Protein AF-A0A6V7HUD9-F1 (afdb_monomer_lite)

Radius of gyration: 13.69 Å; chains: 1; bounding box: 30×32×33 Å

Foldseek 3Di:
DDFDKDWDWDADPVGDTDIDIDGDDRDPVVVPDPDDDDDDDDDVPDDPCVQPVPHDVRHD

Secondary structure (DSSP, 8-state):
-PPP-EEEEEE-TTS-EEEEEE---SSHHHHTS-PPP---PPPTT--GGGGTTT-TTT--

Organism: NCBI:txid1563983

Structure (mmCIF, N/CA/C/O backbone):
data_AF-A0A6V7HUD9-F1
#
_entry.id   AF-A0A6V7HUD9-F1
#
loop_
_atom_site.group_PDB
_atom_site.id
_atom_site.type_symbol
_atom_site.label_atom_id
_atom_site.label_alt_id
_atom_site.label_comp_id
_atom_site.label_asym_id
_atom_site.label_entity_id
_atom_site.label_seq_id
_atom_site.pdbx_PDB_ins_code
_atom_site.Cartn_x
_atom_site.Cartn_y
_atom_site.Cartn_z
_atom_site.occupancy
_atom_site.B_iso_or_equiv
_atom_site.auth_seq_id
_atom_site.auth_comp_id
_atom_site.auth_asym_id
_atom_site.auth_atom_id
_atom_site.pdbx_PDB_model_num
ATOM 1 N N . MET A 1 1 ? 7.997 -6.371 -19.827 1.00 60.94 1 MET A N 1
ATOM 2 C CA . MET A 1 1 ? 7.401 -7.540 -19.135 1.00 60.94 1 MET A CA 1
ATOM 3 C C . MET A 1 1 ? 6.704 -7.048 -17.872 1.00 60.94 1 MET A C 1
ATOM 5 O O . MET A 1 1 ? 7.253 -6.165 -17.228 1.00 60.94 1 MET A O 1
ATOM 9 N N . GLY A 1 2 ? 5.503 -7.541 -17.555 1.00 74.75 2 GLY A N 1
ATOM 10 C CA . GLY A 1 2 ? 4.747 -7.119 -16.363 1.00 74.75 2 GLY A CA 1
ATOM 11 C C . GLY A 1 2 ? 5.200 -7.834 -15.084 1.00 74.75 2 GLY A C 1
ATOM 12 O O . GLY A 1 2 ? 5.714 -8.950 -15.154 1.00 74.75 2 GLY A O 1
ATOM 13 N N . ARG A 1 3 ? 5.011 -7.202 -13.918 1.00 82.00 3 ARG A N 1
ATOM 14 C CA . ARG A 1 3 ? 5.260 -7.808 -12.596 1.00 82.00 3 ARG A CA 1
ATOM 15 C C . ARG A 1 3 ? 3.966 -8.358 -12.007 1.00 82.00 3 ARG A C 1
ATOM 17 O O . ARG A 1 3 ? 2.897 -7.792 -12.217 1.00 82.00 3 ARG A O 1
ATOM 24 N N . LYS A 1 4 ? 4.062 -9.439 -11.230 1.00 88.06 4 LYS A N 1
ATOM 25 C CA . LYS A 1 4 ? 2.927 -9.920 -10.432 1.00 88.06 4 LYS A CA 1
ATOM 26 C C . LYS A 1 4 ? 2.687 -8.947 -9.277 1.00 88.06 4 LYS A C 1
ATOM 28 O O . LYS A 1 4 ? 3.639 -8.581 -8.594 1.00 88.06 4 LYS A O 1
ATOM 33 N N . ALA A 1 5 ? 1.429 -8.598 -9.034 1.00 90.88 5 ALA A N 1
ATOM 34 C CA . ALA A 1 5 ? 0.986 -7.874 -7.849 1.00 90.88 5 ALA A CA 1
ATOM 35 C C . ALA A 1 5 ? -0.008 -8.740 -7.063 1.00 90.88 5 ALA A C 1
ATOM 37 O O . ALA A 1 5 ? -0.741 -9.540 -7.644 1.00 90.88 5 ALA A O 1
ATOM 38 N N . VAL A 1 6 ? 0.010 -8.618 -5.738 1.00 94.50 6 VAL A N 1
ATOM 39 C CA . VAL A 1 6 ? -0.965 -9.237 -4.834 1.00 94.50 6 VAL A CA 1
ATOM 40 C C . VAL A 1 6 ? -1.696 -8.12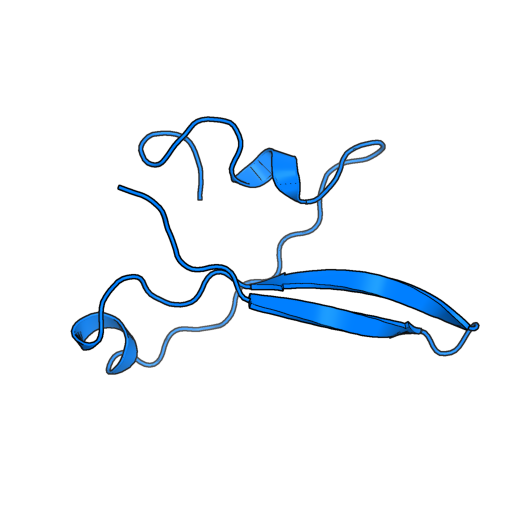6 -4.096 1.00 94.50 6 VAL A C 1
ATOM 42 O O . VAL A 1 6 ? -1.050 -7.244 -3.532 1.00 94.50 6 VAL A O 1
ATOM 45 N N . GLU A 1 7 ? -3.022 -8.178 -4.101 1.00 96.75 7 GLU A N 1
ATOM 46 C CA . GLU A 1 7 ? -3.887 -7.220 -3.412 1.00 96.75 7 GLU A CA 1
ATOM 47 C C . GLU A 1 7 ? -4.330 -7.774 -2.060 1.00 96.75 7 GLU A C 1
ATOM 49 O O . GLU A 1 7 ? -4.634 -8.962 -1.941 1.00 96.75 7 GLU A O 1
ATOM 54 N N . TYR A 1 8 ? -4.408 -6.903 -1.057 1.00 97.50 8 TYR A N 1
ATOM 55 C CA . TYR A 1 8 ? -5.033 -7.210 0.225 1.00 97.50 8 TYR A CA 1
ATOM 56 C C . TYR A 1 8 ? -6.003 -6.097 0.611 1.00 97.50 8 TYR A C 1
ATOM 58 O O . TYR A 1 8 ? -5.716 -4.916 0.408 1.00 97.50 8 TYR A O 1
ATOM 66 N N . SER A 1 9 ? -7.125 -6.488 1.209 1.00 97.88 9 SER A N 1
ATOM 67 C CA . SER A 1 9 ? -8.078 -5.584 1.851 1.00 97.88 9 SER A CA 1
ATOM 68 C C . SER A 1 9 ? -7.928 -5.714 3.360 1.00 97.88 9 SER A C 1
ATOM 70 O O . SER A 1 9 ? -8.074 -6.806 3.904 1.00 97.88 9 SER A O 1
ATOM 72 N N . LEU A 1 10 ? -7.612 -4.606 4.018 1.00 97.25 10 LEU A N 1
ATOM 73 C CA . LEU A 1 10 ? -7.447 -4.511 5.462 1.00 97.25 10 LEU A CA 1
ATOM 74 C C . LEU A 1 10 ? -8.543 -3.620 6.036 1.00 97.25 10 LEU A C 1
ATOM 76 O O . LEU A 1 10 ? -8.967 -2.669 5.385 1.00 97.25 10 LEU A O 1
ATOM 80 N N . VAL A 1 11 ? -8.974 -3.924 7.254 1.00 98.25 11 VAL A N 1
ATOM 81 C CA . VAL A 1 11 ? -9.908 -3.096 8.018 1.00 98.25 11 VAL A CA 1
ATOM 82 C C . VAL A 1 11 ? -9.137 -2.551 9.213 1.00 98.25 11 VAL A C 1
ATOM 84 O O . VAL A 1 11 ? -8.541 -3.331 9.957 1.00 98.25 11 VAL A O 1
ATOM 87 N N . THR A 1 12 ? -9.078 -1.230 9.354 1.00 97.81 12 THR A N 1
ATOM 88 C CA . THR A 1 12 ? -8.484 -0.586 10.531 1.00 97.81 12 THR A CA 1
ATOM 89 C C . THR A 1 12 ? -9.408 -0.736 11.738 1.00 97.81 12 THR A C 1
ATOM 91 O O . THR A 1 12 ? -10.595 -1.027 11.592 1.00 97.81 12 THR A O 1
ATOM 94 N N . GLU A 1 13 ? -8.879 -0.537 12.944 1.00 98.62 13 GLU A N 1
ATOM 95 C CA . GLU A 1 13 ? -9.663 -0.642 14.183 1.00 98.62 13 GLU A CA 1
ATOM 96 C C . GLU A 1 13 ? -10.869 0.314 14.203 1.00 98.62 13 GLU A C 1
ATOM 98 O O . GLU A 1 13 ? -11.940 -0.041 14.686 1.00 98.62 13 GLU A O 1
ATOM 103 N N . ASP A 1 14 ? -10.719 1.494 13.601 1.00 98.31 14 ASP A N 1
ATOM 104 C CA . ASP A 1 14 ? -11.755 2.517 13.443 1.00 98.31 14 ASP A CA 1
ATOM 105 C C . ASP A 1 14 ? -12.632 2.338 12.184 1.00 98.31 14 ASP A C 1
ATOM 107 O O . ASP A 1 14 ? -13.466 3.189 11.878 1.00 98.31 14 ASP A O 1
ATOM 111 N N . GLY A 1 15 ? -12.500 1.213 11.474 1.00 98.44 15 GLY A N 1
ATOM 112 C CA . GLY A 1 15 ? -13.448 0.773 10.446 1.00 98.44 15 GLY A CA 1
ATOM 113 C C . GLY A 1 15 ? -13.151 1.213 9.010 1.00 98.44 15 GLY A C 1
ATOM 114 O O . GLY A 1 15 ? -13.966 0.951 8.122 1.00 98.44 15 GLY A O 1
ATOM 115 N N . TYR A 1 16 ? -12.002 1.832 8.730 1.00 98.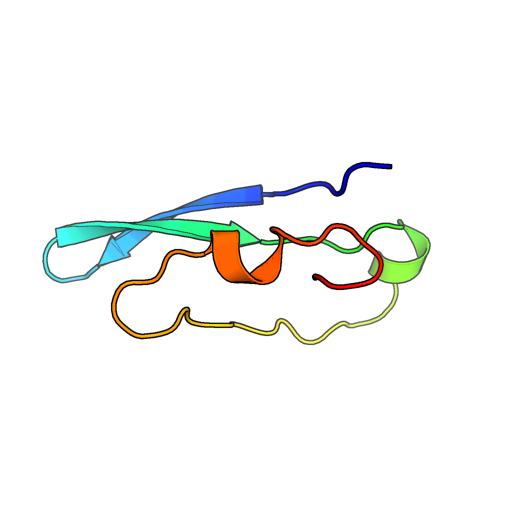12 16 TYR A N 1
ATOM 116 C CA . TYR A 1 16 ? -11.608 2.154 7.355 1.00 98.12 16 TYR A CA 1
ATOM 117 C C . TYR A 1 16 ? -11.148 0.907 6.602 1.00 98.12 16 TYR A C 1
ATOM 119 O O . TYR A 1 16 ? -10.389 0.086 7.116 1.00 98.12 16 TYR A O 1
ATOM 127 N N . ILE A 1 17 ? -11.565 0.794 5.337 1.00 98.12 17 ILE A N 1
ATOM 128 C CA . ILE A 1 17 ? -11.144 -0.286 4.440 1.00 98.12 17 ILE A CA 1
ATOM 129 C C . ILE A 1 17 ? -9.973 0.206 3.588 1.00 98.12 17 ILE A C 1
ATOM 131 O O . ILE A 1 17 ? -10.14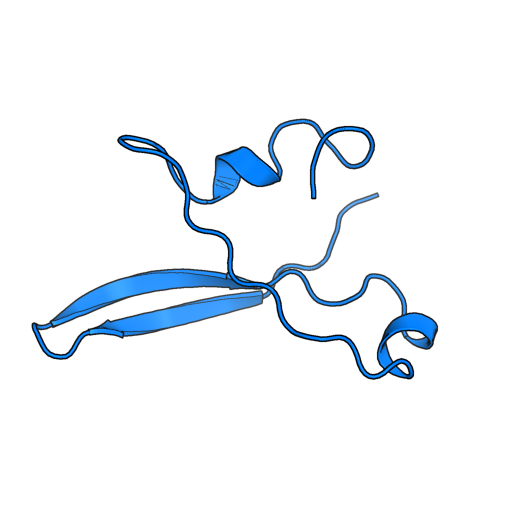3 1.026 2.685 1.00 98.12 17 ILE A O 1
ATOM 135 N N . LEU A 1 18 ? -8.781 -0.321 3.854 1.00 97.69 18 LEU A N 1
ATOM 136 C CA . LEU A 1 18 ? -7.560 -0.010 3.117 1.00 97.69 18 LEU A CA 1
ATOM 137 C C . LEU A 1 18 ? -7.262 -1.109 2.098 1.00 97.69 18 LEU A C 1
ATOM 139 O O . LEU A 1 18 ? -7.203 -2.290 2.443 1.00 97.69 18 LEU A O 1
ATOM 143 N N . LYS A 1 19 ? -7.009 -0.725 0.844 1.00 97.81 19 LYS A N 1
ATOM 144 C CA . LYS A 1 19 ? -6.440 -1.630 -0.160 1.00 97.81 19 LYS A CA 1
ATOM 145 C C . LYS A 1 19 ? -4.930 -1.423 -0.234 1.00 97.81 19 LYS A C 1
ATOM 147 O O . LYS A 1 19 ? -4.473 -0.317 -0.510 1.00 97.81 19 LYS A O 1
ATOM 152 N N . ILE A 1 20 ? -4.165 -2.491 -0.022 1.00 97.12 20 ILE A N 1
ATOM 153 C CA . ILE A 1 20 ? -2.702 -2.486 -0.136 1.00 97.12 20 ILE A CA 1
ATOM 154 C C . ILE A 1 20 ? -2.231 -3.449 -1.227 1.00 97.12 20 ILE A C 1
ATOM 156 O O . ILE A 1 20 ? -2.869 -4.467 -1.505 1.00 97.12 20 ILE A O 1
ATOM 160 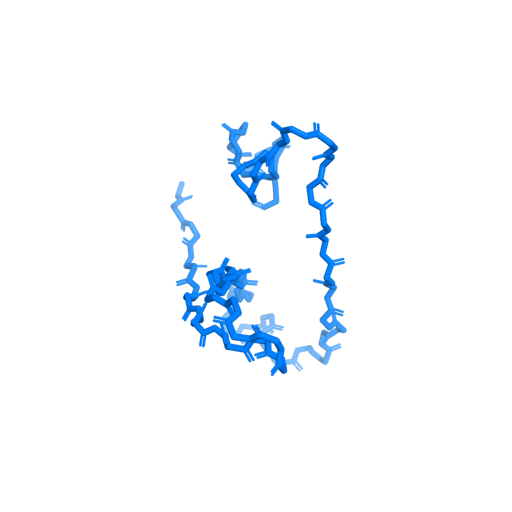N N . PHE A 1 21 ? -1.077 -3.138 -1.815 1.00 96.31 21 PHE A N 1
ATOM 161 C CA . PHE A 1 21 ? -0.478 -3.908 -2.900 1.00 96.31 21 PHE A CA 1
ATOM 162 C C . PHE A 1 21 ? 0.901 -4.413 -2.486 1.00 96.31 21 PHE A C 1
ATOM 164 O O . PHE A 1 21 ? 1.726 -3.662 -1.968 1.00 96.31 21 PHE A O 1
ATOM 171 N N . ARG A 1 22 ? 1.174 -5.691 -2.749 1.00 94.06 22 ARG A N 1
ATOM 172 C CA . ARG A 1 22 ? 2.486 -6.306 -2.549 1.00 94.06 22 ARG A CA 1
ATOM 173 C C . ARG A 1 22 ? 3.048 -6.769 -3.881 1.00 94.06 22 ARG A C 1
ATOM 175 O O . ARG A 1 22 ? 2.408 -7.538 -4.595 1.00 94.06 22 ARG A O 1
ATOM 182 N N . LEU A 1 23 ? 4.287 -6.377 -4.160 1.00 91.44 23 LEU A N 1
ATOM 183 C CA . LEU A 1 23 ? 5.063 -6.878 -5.291 1.00 91.44 23 LEU A CA 1
ATOM 184 C C . LEU A 1 23 ? 5.948 -8.047 -4.822 1.00 91.44 23 LEU A C 1
ATOM 186 O O . LEU A 1 23 ? 6.990 -7.813 -4.202 1.00 91.44 23 LEU A O 1
ATOM 190 N N . PRO A 1 24 ? 5.555 -9.317 -5.049 1.00 88.12 24 PRO A N 1
ATOM 191 C CA . PRO A 1 24 ? 6.426 -10.452 -4.779 1.00 88.12 24 PRO A CA 1
ATOM 192 C C . PRO A 1 24 ? 7.684 -10.434 -5.668 1.00 88.12 24 PRO A C 1
ATOM 194 O O . PRO A 1 24 ? 7.750 -9.711 -6.669 1.00 88.12 24 PRO A O 1
ATOM 197 N N . PRO A 1 25 ? 8.700 -11.242 -5.326 1.00 82.88 25 PRO A N 1
ATOM 198 C CA . PRO A 1 25 ? 9.877 -11.413 -6.170 1.00 82.88 25 PRO A CA 1
ATOM 199 C C . PRO A 1 25 ? 9.519 -11.898 -7.583 1.00 82.88 25 PRO A C 1
ATOM 201 O O . PRO A 1 25 ? 8.642 -12.745 -7.748 1.00 82.88 25 PRO A O 1
ATOM 204 N N . ASN A 1 26 ? 10.227 -11.382 -8.594 1.00 75.81 26 ASN A N 1
ATOM 205 C CA . ASN A 1 26 ? 9.958 -11.692 -10.005 1.00 75.81 26 ASN A CA 1
ATOM 206 C C . ASN A 1 26 ? 10.351 -13.121 -10.403 1.00 75.81 26 ASN A C 1
ATOM 208 O O . ASN A 1 26 ? 9.795 -13.656 -11.358 1.00 75.81 26 ASN A O 1
ATOM 212 N N . THR A 1 27 ? 11.296 -13.748 -9.697 1.00 71.81 27 THR A N 1
ATOM 213 C CA . THR A 1 27 ? 11.758 -15.104 -10.018 1.00 71.81 27 THR A CA 1
ATOM 214 C C . THR A 1 27 ? 11.638 -16.048 -8.823 1.00 71.81 27 THR A C 1
ATOM 216 O O . THR A 1 27 ? 11.789 -15.660 -7.665 1.00 71.81 27 THR A O 1
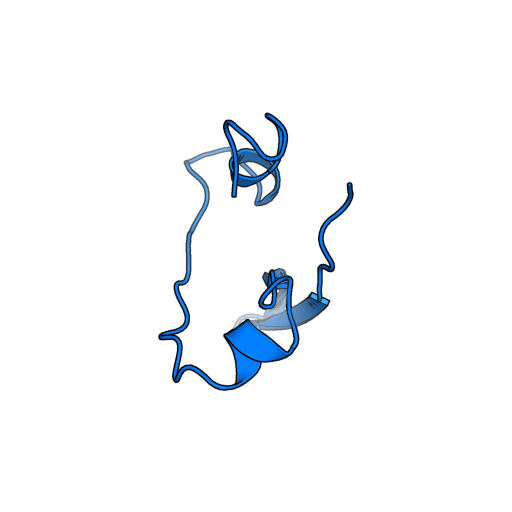ATOM 219 N N . LEU A 1 28 ? 11.411 -17.335 -9.100 1.00 63.59 28 LEU A N 1
ATOM 220 C CA . LEU A 1 28 ? 11.434 -18.392 -8.080 1.00 63.59 28 LEU A CA 1
ATOM 221 C C . LEU A 1 28 ? 12.820 -18.536 -7.427 1.00 63.59 28 LEU A C 1
ATOM 223 O O . LEU A 1 28 ? 12.910 -18.914 -6.260 1.00 63.59 28 LEU A O 1
ATOM 227 N N . ALA A 1 29 ? 13.891 -18.200 -8.153 1.00 61.06 29 ALA A N 1
ATOM 228 C CA . ALA A 1 29 ? 15.247 -18.149 -7.613 1.00 61.06 29 ALA A CA 1
ATOM 229 C C . ALA A 1 29 ? 15.392 -17.052 -6.544 1.00 61.06 29 ALA A C 1
ATOM 231 O O . ALA A 1 29 ? 16.028 -17.272 -5.514 1.00 61.06 29 ALA A O 1
ATOM 232 N N . ASP A 1 30 ? 14.730 -15.909 -6.734 1.00 61.16 30 ASP A N 1
ATOM 233 C CA . ASP A 1 30 ? 14.701 -14.828 -5.751 1.00 61.16 30 ASP A CA 1
ATOM 234 C C . ASP A 1 30 ? 13.877 -15.148 -4.503 1.00 61.16 30 ASP A C 1
ATOM 236 O O . ASP A 1 30 ? 14.195 -14.637 -3.429 1.00 61.16 30 ASP A O 1
ATOM 240 N N . ASN A 1 31 ? 12.865 -16.015 -4.614 1.00 59.69 31 ASN A N 1
ATOM 241 C CA . ASN A 1 31 ? 12.080 -16.477 -3.464 1.00 59.69 31 ASN A CA 1
ATOM 242 C C . ASN A 1 31 ? 12.904 -17.312 -2.468 1.00 59.69 31 ASN A C 1
ATOM 244 O O . ASN A 1 31 ? 12.525 -17.409 -1.304 1.00 59.69 31 ASN A O 1
ATOM 248 N N . LYS A 1 32 ? 14.035 -17.899 -2.893 1.00 60.38 32 LYS A N 1
ATOM 249 C CA . LYS A 1 32 ? 14.930 -18.666 -2.007 1.00 60.38 32 LYS A CA 1
ATOM 250 C C . LYS A 1 32 ? 15.805 -17.774 -1.122 1.00 60.38 32 LYS A C 1
ATOM 252 O O . LYS A 1 32 ? 16.325 -18.242 -0.112 1.00 60.38 32 LYS A O 1
ATOM 257 N N . LYS A 1 33 ? 15.970 -16.493 -1.470 1.00 69.88 33 LYS A N 1
ATOM 258 C CA . LYS A 1 33 ? 16.666 -15.521 -0.621 1.00 69.88 33 LYS A CA 1
ATOM 259 C C . LYS A 1 33 ? 15.680 -15.021 0.434 1.00 69.88 33 LYS A C 1
ATOM 261 O O . LYS A 1 33 ? 14.603 -14.544 0.085 1.00 69.88 33 LYS A O 1
ATOM 266 N N . ARG A 1 34 ? 16.042 -15.094 1.722 1.00 69.19 34 ARG A N 1
ATOM 267 C CA . ARG A 1 34 ? 15.297 -14.415 2.798 1.00 69.19 34 ARG A CA 1
ATOM 268 C C . ARG A 1 34 ? 15.321 -12.910 2.522 1.00 69.19 34 ARG A C 1
ATOM 270 O O . ARG A 1 34 ? 16.296 -12.234 2.831 1.00 69.19 34 ARG A O 1
ATOM 277 N N . ARG A 1 35 ? 14.271 -12.402 1.879 1.00 78.62 35 ARG A N 1
ATOM 278 C CA . ARG A 1 35 ? 14.094 -10.976 1.603 1.00 78.62 35 ARG A CA 1
ATOM 279 C C . ARG A 1 35 ? 13.334 -10.336 2.752 1.00 78.62 35 ARG A C 1
ATOM 281 O O . ARG A 1 35 ? 12.336 -10.880 3.219 1.00 78.62 35 ARG A O 1
ATOM 288 N N . ILE A 1 36 ? 13.812 -9.176 3.174 1.00 87.44 36 ILE A N 1
ATOM 289 C CA . ILE A 1 36 ? 13.143 -8.356 4.177 1.00 87.44 36 ILE A CA 1
ATOM 290 C C . ILE A 1 36 ? 11.982 -7.636 3.473 1.00 87.44 36 ILE A C 1
ATOM 292 O O . ILE A 1 36 ? 12.217 -6.991 2.447 1.00 87.44 36 ILE A O 1
ATOM 296 N N . PRO A 1 37 ? 10.733 -7.770 3.952 1.00 89.44 37 PRO A N 1
ATOM 297 C CA . PRO A 1 37 ? 9.623 -6.980 3.438 1.00 89.44 37 PRO A CA 1
ATOM 298 C C . PRO A 1 37 ? 9.877 -5.488 3.673 1.00 89.44 37 PRO A C 1
ATOM 300 O O . PRO A 1 37 ? 10.247 -5.094 4.776 1.00 89.44 37 PRO A O 1
ATOM 303 N N . VAL A 1 38 ? 9.653 -4.666 2.649 1.00 92.75 38 VAL A N 1
ATOM 304 C CA . VAL A 1 38 ? 9.724 -3.203 2.750 1.00 92.75 38 VAL A CA 1
ATOM 305 C C . VAL A 1 38 ? 8.324 -2.648 2.539 1.00 92.75 38 VAL A C 1
ATOM 307 O O . VAL A 1 38 ? 7.667 -2.985 1.554 1.00 92.75 38 VAL A O 1
ATOM 310 N N . TYR A 1 39 ? 7.875 -1.819 3.477 1.00 95.00 39 TYR A N 1
ATOM 311 C CA . TYR A 1 39 ? 6.640 -1.053 3.360 1.00 95.00 39 TYR A CA 1
ATOM 312 C C . TYR A 1 39 ? 6.968 0.361 2.890 1.00 95.00 39 TYR A C 1
ATOM 314 O O . TYR A 1 39 ? 7.925 0.965 3.374 1.00 95.00 39 TYR A O 1
ATOM 322 N N . ILE A 1 40 ? 6.184 0.883 1.949 1.00 95.25 40 ILE A N 1
ATOM 323 C CA . ILE A 1 40 ? 6.394 2.213 1.381 1.00 95.25 40 ILE A CA 1
ATOM 324 C C . ILE A 1 40 ? 5.048 2.929 1.338 1.00 95.25 40 ILE A C 1
ATOM 326 O O . ILE A 1 40 ? 4.097 2.439 0.731 1.00 95.25 40 ILE A O 1
ATOM 330 N N . GLN A 1 41 ? 4.982 4.088 1.988 1.00 96.38 41 GLN A N 1
ATOM 331 C CA . GLN A 1 41 ? 3.805 4.948 2.020 1.00 96.38 41 GLN A CA 1
ATOM 332 C C . GLN A 1 41 ? 3.933 6.041 0.958 1.00 96.38 41 GLN A C 1
ATOM 334 O O . GLN A 1 41 ? 4.998 6.639 0.804 1.00 96.38 41 GLN A O 1
ATOM 339 N N . HIS A 1 42 ? 2.850 6.315 0.235 1.00 96.00 42 HIS A N 1
ATOM 340 C CA . HIS A 1 42 ? 2.832 7.391 -0.754 1.00 96.00 42 HIS A CA 1
ATOM 341 C C . HIS A 1 42 ? 2.914 8.785 -0.094 1.00 96.00 42 HIS A C 1
ATOM 343 O O . HIS A 1 42 ? 2.539 8.938 1.073 1.00 96.00 42 HIS A O 1
ATOM 349 N N . PRO A 1 43 ? 3.349 9.821 -0.833 1.00 95.31 43 PRO A N 1
ATOM 350 C CA . PRO A 1 43 ? 3.320 11.206 -0.366 1.00 95.31 43 PRO A CA 1
ATOM 351 C C . PRO A 1 43 ? 1.904 11.734 -0.100 1.00 95.31 43 PRO A C 1
ATOM 353 O O . PRO A 1 43 ? 0.900 11.119 -0.474 1.00 95.31 43 PRO A O 1
ATOM 356 N N . PHE A 1 44 ? 1.831 12.922 0.505 1.00 96.44 44 PHE A N 1
ATOM 357 C CA . PHE A 1 44 ? 0.579 13.660 0.674 1.00 96.44 44 PHE A CA 1
ATOM 358 C C . PHE A 1 44 ? -0.129 13.847 -0.679 1.00 96.44 44 PHE A C 1
ATOM 360 O O . PHE A 1 44 ? 0.509 14.214 -1.664 1.00 96.44 44 PHE A O 1
ATOM 367 N N . LEU A 1 45 ? -1.437 13.565 -0.718 1.00 95.31 45 LEU A N 1
ATOM 368 C CA . LEU A 1 45 ? -2.286 13.574 -1.923 1.00 95.31 45 LEU A CA 1
ATOM 369 C C . LEU A 1 45 ? -1.876 12.592 -3.046 1.00 95.31 45 LEU A C 1
ATOM 371 O O . LEU A 1 45 ? -2.347 12.724 -4.172 1.00 95.31 45 LEU A O 1
ATOM 375 N N . GLY A 1 46 ? -1.026 11.602 -2.757 1.00 95.00 46 GLY A N 1
ATOM 376 C CA . GLY A 1 46 ? -0.690 10.515 -3.685 1.00 95.00 46 GLY A CA 1
ATOM 377 C C . GLY A 1 46 ? -1.525 9.246 -3.480 1.00 95.00 46 GLY A C 1
ATOM 378 O O . GLY A 1 46 ? -2.329 9.158 -2.554 1.00 95.00 46 GLY A O 1
ATOM 379 N N . THR A 1 47 ? -1.282 8.235 -4.320 1.00 96.00 47 THR A N 1
ATOM 380 C CA . THR A 1 47 ? -1.747 6.853 -4.102 1.00 96.00 47 THR A CA 1
ATOM 381 C C . THR A 1 47 ? -0.589 5.863 -4.293 1.00 96.00 47 THR A C 1
ATOM 383 O O . THR A 1 47 ? 0.537 6.273 -4.566 1.00 96.00 47 THR A O 1
ATOM 386 N N . ALA A 1 48 ? -0.812 4.560 -4.101 1.00 95.25 48 ALA A N 1
ATOM 387 C CA . ALA A 1 48 ? 0.254 3.551 -4.190 1.00 95.25 48 ALA A CA 1
ATOM 388 C C . ALA A 1 48 ? 0.875 3.413 -5.598 1.00 95.25 48 ALA A C 1
ATOM 390 O O . ALA A 1 48 ? 1.992 2.911 -5.734 1.00 95.25 48 ALA A O 1
ATOM 391 N N . ASP A 1 49 ? 0.173 3.863 -6.638 1.00 93.88 49 ASP A N 1
ATOM 392 C CA . ASP A 1 49 ? 0.618 3.795 -8.030 1.00 93.88 49 ASP A CA 1
ATOM 393 C C . ASP A 1 49 ? 1.888 4.613 -8.305 1.00 93.88 49 ASP A C 1
ATOM 395 O O . ASP A 1 49 ? 2.687 4.218 -9.153 1.00 93.88 49 ASP A O 1
ATOM 399 N N . VAL A 1 50 ? 2.145 5.680 -7.536 1.00 94.38 50 VAL A N 1
ATOM 400 C CA . VAL A 1 50 ? 3.310 6.576 -7.704 1.00 94.38 50 VAL A CA 1
ATOM 401 C C . VAL A 1 50 ? 4.651 5.845 -7.778 1.00 94.38 50 VAL A C 1
ATOM 403 O O . VAL A 1 50 ? 5.590 6.339 -8.400 1.00 94.38 50 VAL A O 1
ATOM 406 N N . PHE A 1 51 ? 4.741 4.660 -7.176 1.00 92.44 51 PHE A N 1
ATOM 407 C CA . PHE A 1 51 ? 5.952 3.851 -7.157 1.00 92.44 51 PHE A CA 1
ATOM 408 C C . PHE A 1 51 ? 6.128 2.931 -8.370 1.00 92.44 51 PHE A C 1
ATOM 410 O O . PHE A 1 51 ? 7.209 2.374 -8.522 1.00 92.44 51 PHE A O 1
ATOM 417 N N . VAL A 1 52 ? 5.106 2.755 -9.215 1.00 91.44 52 VAL A N 1
ATOM 418 C CA . VAL A 1 52 ? 5.101 1.825 -10.365 1.00 91.44 52 VAL A CA 1
ATOM 419 C C . VAL A 1 52 ? 4.832 2.506 -11.718 1.00 91.44 52 VAL A C 1
ATOM 421 O O . VAL A 1 52 ? 4.945 1.864 -12.762 1.00 91.44 52 VAL A O 1
ATOM 424 N N . LEU A 1 53 ? 4.515 3.808 -11.732 1.00 91.00 53 LEU A N 1
ATOM 425 C CA . LEU A 1 53 ? 4.069 4.540 -12.930 1.00 91.00 53 LEU A CA 1
ATOM 426 C C . LEU A 1 53 ? 5.101 4.644 -14.067 1.00 91.00 53 LEU A C 1
ATOM 428 O O . LEU A 1 53 ? 4.706 4.749 -15.226 1.00 91.00 53 LEU A O 1
ATOM 432 N N . ARG A 1 54 ? 6.410 4.653 -13.783 1.00 88.81 54 ARG A N 1
ATOM 433 C CA . ARG A 1 54 ? 7.452 4.957 -14.791 1.00 88.81 54 ARG A CA 1
ATOM 434 C C . ARG A 1 54 ? 8.053 3.723 -15.469 1.00 88.81 54 ARG A C 1
ATOM 436 O O . ARG A 1 54 ? 9.032 3.845 -16.201 1.00 88.81 54 ARG A O 1
ATOM 443 N N . GLY A 1 55 ? 7.469 2.545 -15.261 1.00 83.25 55 GLY A N 1
ATOM 444 C CA . GLY A 1 55 ? 7.956 1.295 -15.845 1.00 83.25 55 GLY A CA 1
ATOM 445 C C . GLY A 1 55 ? 9.218 0.741 -15.161 1.00 83.25 55 GLY A C 1
ATOM 446 O O . GLY A 1 55 ? 9.789 1.379 -14.282 1.00 83.25 55 GLY A O 1
ATOM 447 N N . PRO A 1 56 ? 9.670 -0.464 -15.548 1.00 81.38 56 PRO A N 1
ATOM 448 C CA . PRO A 1 56 ? 10.602 -1.279 -14.758 1.00 81.38 56 PRO A CA 1
ATOM 449 C C . PRO A 1 56 ? 12.012 -0.691 -14.588 1.00 81.38 56 PRO A C 1
ATOM 451 O 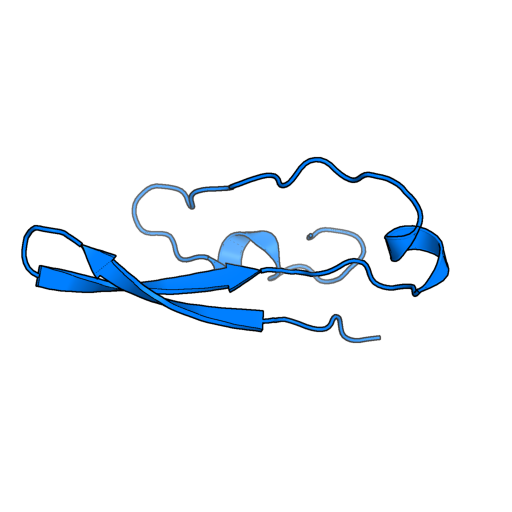O . PRO A 1 56 ? 12.731 -1.110 -13.690 1.00 81.38 56 PRO A O 1
ATOM 454 N N . GLU A 1 57 ? 12.407 0.255 -15.442 1.00 82.56 57 GLU A N 1
ATOM 455 C CA . GLU A 1 57 ? 13.717 0.922 -15.384 1.00 82.56 57 GLU A CA 1
ATOM 456 C C . GLU A 1 57 ? 13.740 2.076 -14.364 1.00 82.56 57 GLU A C 1
ATOM 458 O O . GLU A 1 57 ? 14.792 2.438 -13.845 1.00 82.56 57 GLU A O 1
ATOM 463 N N . LEU A 1 58 ? 12.580 2.686 -14.093 1.00 82.31 58 LEU A N 1
ATOM 464 C CA . LEU A 1 58 ? 12.452 3.941 -13.336 1.00 82.31 58 LEU A CA 1
ATOM 465 C C . LEU A 1 58 ? 11.449 3.841 -12.179 1.00 82.31 58 LEU A C 1
ATOM 467 O O . LEU A 1 58 ? 11.082 4.847 -11.567 1.00 82.31 58 LEU A O 1
ATOM 471 N N . SER A 1 59 ? 10.937 2.649 -11.911 1.00 80.62 59 SER A N 1
ATOM 472 C CA . SER A 1 59 ? 9.934 2.371 -10.891 1.00 80.62 59 SER A CA 1
ATOM 473 C C . SER A 1 59 ? 10.146 0.989 -10.285 1.00 80.62 59 SER A C 1
ATOM 475 O O . SER A 1 59 ? 10.953 0.200 -10.778 1.00 80.62 59 SER A O 1
ATOM 477 N N . LEU A 1 60 ? 9.455 0.734 -9.175 1.00 74.31 60 LEU A N 1
ATOM 478 C CA . LEU A 1 60 ? 9.581 -0.499 -8.406 1.00 74.31 60 LEU A CA 1
ATOM 479 C C . LEU A 1 60 ? 9.074 -1.748 -9.112 1.00 74.31 60 LEU A C 1
ATOM 481 O O . LEU A 1 60 ? 8.232 -1.714 -10.035 1.00 74.31 60 LEU A O 1
#

Sequence (60 aa):
MGRKAVEYSLVTEDGYILKIFRLPPNTLADNKKRRIPVYIQHPFLGTADVFVLRGPELSL

pLDDT: mean 87.45, std 11.8, range [59.69, 98.62]

InterPro domains:
  IPR006693 Partial AB-hydrolase lipase domain [PF04083] (4-54)
  IPR029058 Alpha/Beta hydrolase fold [G3DSA:3.40.50.1820] (1-60)